Protein AF-A0A6G3MHG3-F1 (afdb_monomer)

Foldseek 3Di:
DDDDDPDPPVVPPPPDDPPCPDQDAPDPVRPPHGDCVVQLVVQVVLAPDPDDDDPVRSVFSSFAPHSNPADDDPPPGDTHGDDQEEEEEPVGVVVVVVVVVVVVDPDDPHHYYYHHDPPQDDDPDPVVSVVVVVD

Mean predicted aligned error: 10.4 Å

pLDDT: mean 82.33, std 21.04, range [28.72, 98.06]

Sequence (135 aa):
MRKHLKVNIIAYLFSNYNYFSSLMKMGKFNKDCFINYSAMEEKLKQLNLNKPLTLSEKILFGHLYDPTSQKIERGKSYLKLLPDRVAMQDATAQMALIQFISSGLPRTLVPSTVHCDHLIQAHSSAQEDLERAIV

Secondary structure (DSSP, 8-state):
-------SSSGGGSS---------BS-SS-TT-B--HHHHHHHHHT---SSPPPHHHHHHHHTBS-TTT----TTTPPP-B--S-EEEEHHHHHHHHHHHHHTT-SS-SS-EEEE--SS---SS-HHHHHHHHH-

Structure (mmCIF, N/CA/C/O backbone):
data_AF-A0A6G3MHG3-F1
#
_entry.id   AF-A0A6G3MHG3-F1
#
loop_
_atom_site.group_PDB
_atom_site.id
_atom_site.type_symbol
_atom_site.label_atom_id
_atom_site.label_alt_id
_atom_site.label_comp_id
_atom_site.label_asym_id
_atom_site.label_entity_id
_atom_site.label_seq_id
_atom_site.pdbx_PDB_ins_code
_atom_site.Cartn_x
_atom_site.Cartn_y
_atom_site.Cartn_z
_atom_site.occupancy
_atom_site.B_iso_or_equiv
_atom_site.auth_seq_id
_atom_site.auth_comp_id
_atom_site.auth_asym_id
_atom_site.auth_atom_id
_atom_site.pdbx_PDB_model_num
ATOM 1 N N . MET A 1 1 ? -18.099 44.716 37.386 1.00 40.22 1 MET A N 1
ATOM 2 C CA . MET A 1 1 ? -17.687 43.320 37.662 1.00 40.22 1 MET A CA 1
ATOM 3 C C . MET A 1 1 ? -17.526 42.577 36.338 1.00 40.22 1 MET A C 1
ATOM 5 O O . MET A 1 1 ? -18.498 42.419 35.617 1.00 40.22 1 MET A O 1
ATOM 9 N N . ARG A 1 2 ? -16.290 42.200 35.977 1.00 34.12 2 ARG A N 1
ATOM 10 C CA . ARG A 1 2 ? -15.963 41.330 34.830 1.00 34.12 2 ARG A CA 1
ATOM 11 C C . ARG A 1 2 ? -16.225 39.866 35.212 1.00 34.12 2 ARG A C 1
ATOM 13 O O . ARG A 1 2 ? -15.742 39.459 36.263 1.00 34.12 2 ARG A O 1
ATOM 20 N N . LYS A 1 3 ? -16.833 39.077 34.318 1.00 33.81 3 LYS A N 1
ATOM 21 C CA . LYS A 1 3 ? -16.191 37.935 33.623 1.00 33.81 3 LYS A CA 1
ATOM 22 C C . LYS A 1 3 ? -17.200 37.215 32.716 1.00 33.81 3 LYS A C 1
ATOM 24 O O . LYS A 1 3 ? -18.207 36.684 33.164 1.00 33.81 3 LYS A O 1
ATOM 29 N N . HIS A 1 4 ? -16.869 37.227 31.429 1.00 32.56 4 HIS A N 1
ATOM 30 C CA . HIS A 1 4 ? -17.484 36.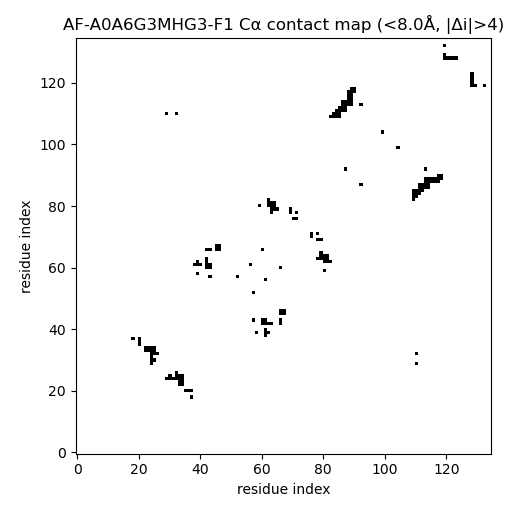476 30.343 1.00 32.56 4 HIS A CA 1
ATOM 31 C C . HIS A 1 4 ? -17.449 34.962 30.603 1.00 32.56 4 HIS A C 1
ATOM 33 O O . HIS A 1 4 ? -16.364 34.391 30.711 1.00 32.56 4 HIS A O 1
ATOM 39 N N . LEU A 1 5 ? -18.612 34.305 30.594 1.00 32.69 5 LEU A N 1
ATOM 40 C CA . LEU A 1 5 ? -18.713 32.864 30.368 1.00 32.69 5 LEU A CA 1
ATOM 41 C C . LEU A 1 5 ? -18.733 32.617 28.849 1.00 32.69 5 LEU A C 1
ATOM 43 O O . LEU A 1 5 ? -19.761 32.737 28.190 1.00 32.69 5 LEU A O 1
ATOM 47 N N . LYS A 1 6 ? -17.560 32.314 28.284 1.00 38.25 6 LYS A N 1
ATOM 48 C CA . LYS A 1 6 ? -17.418 31.691 26.962 1.00 38.25 6 LYS A CA 1
ATOM 49 C C . LYS A 1 6 ? -17.634 30.187 27.120 1.00 38.25 6 LYS A C 1
ATOM 51 O O . LYS A 1 6 ? -16.670 29.479 27.382 1.00 38.25 6 LYS A O 1
ATOM 56 N N . VAL A 1 7 ? -18.854 29.691 26.949 1.00 40.28 7 VAL A N 1
ATOM 57 C CA . VAL A 1 7 ? -19.097 28.259 26.710 1.00 40.28 7 VAL A CA 1
ATOM 58 C C . VAL A 1 7 ? -20.306 28.147 25.777 1.00 40.28 7 VAL A C 1
ATOM 60 O O . VAL A 1 7 ? -21.296 28.832 25.997 1.00 40.28 7 VAL A O 1
ATOM 63 N N . ASN A 1 8 ? -20.207 27.299 24.749 1.00 31.34 8 ASN A N 1
ATOM 64 C CA . ASN A 1 8 ? -21.258 26.923 23.780 1.00 31.34 8 ASN A CA 1
ATOM 65 C C . ASN A 1 8 ? -21.443 27.752 22.495 1.00 31.34 8 ASN A C 1
ATOM 67 O O . ASN A 1 8 ? -22.565 27.960 22.052 1.00 31.34 8 ASN A O 1
ATOM 71 N N . ILE A 1 9 ? -20.351 28.112 21.810 1.00 32.47 9 ILE A N 1
ATOM 72 C CA . ILE A 1 9 ? -20.407 28.452 20.364 1.00 32.47 9 ILE A CA 1
ATOM 73 C C . ILE A 1 9 ? -19.787 27.358 19.471 1.00 32.47 9 ILE A C 1
ATOM 75 O O . ILE A 1 9 ? -20.083 27.281 18.285 1.00 32.47 9 ILE A O 1
ATOM 79 N N . ILE A 1 10 ? -18.991 26.435 20.025 1.00 33.94 10 ILE A N 1
ATOM 80 C CA . ILE A 1 10 ? -18.266 25.436 19.214 1.00 33.94 10 ILE A CA 1
ATOM 81 C C . ILE A 1 10 ? -19.149 24.234 18.822 1.00 33.94 10 ILE A C 1
ATOM 83 O O . ILE A 1 10 ? -18.915 23.618 17.788 1.00 33.94 10 ILE A O 1
ATOM 87 N N . ALA A 1 11 ? -20.208 23.929 19.579 1.00 35.28 11 ALA A N 1
ATOM 88 C CA . ALA A 1 11 ? -21.063 22.770 19.295 1.00 35.28 11 ALA A CA 1
ATOM 89 C C . ALA A 1 11 ? -22.000 22.965 18.085 1.00 35.28 11 ALA A C 1
ATOM 91 O O . ALA A 1 11 ? -22.423 21.985 17.482 1.00 35.28 11 ALA A O 1
ATOM 92 N N . TYR A 1 12 ? -22.301 24.209 17.696 1.00 28.72 12 TYR A N 1
ATOM 93 C CA . TYR A 1 12 ? -23.284 24.492 16.639 1.00 28.72 12 TYR A CA 1
ATOM 94 C C . TYR A 1 12 ? -22.685 24.598 15.226 1.00 28.72 12 TYR A C 1
ATOM 96 O O . TYR A 1 12 ? -23.421 24.668 14.247 1.00 28.72 12 TYR A O 1
ATOM 104 N N . LEU A 1 13 ? -21.353 24.576 15.094 1.00 30.39 13 LEU A N 1
ATOM 105 C CA . LEU A 1 13 ? -20.668 24.705 13.799 1.00 30.39 13 LEU A CA 1
ATOM 106 C C . LEU A 1 13 ? -20.383 23.366 13.097 1.00 30.39 13 LEU A C 1
ATOM 108 O O . LEU A 1 13 ? -19.910 23.371 11.965 1.00 30.39 13 LEU A O 1
ATOM 112 N N . PHE A 1 14 ? -20.702 22.225 13.715 1.00 34.62 14 PHE A N 1
ATOM 113 C CA . PHE A 1 14 ? -20.425 20.898 13.141 1.00 34.62 14 PHE A CA 1
ATOM 114 C C . PHE A 1 14 ? -21.651 20.159 12.579 1.00 34.62 14 PHE A C 1
ATOM 116 O O . PHE A 1 14 ? -21.517 19.025 12.133 1.00 34.62 14 PHE A O 1
ATOM 123 N N . SER A 1 15 ? -22.835 20.783 12.538 1.00 32.59 15 SER A N 1
ATOM 124 C CA . SER A 1 15 ? -24.062 20.126 12.043 1.00 32.59 15 SER A CA 1
ATOM 125 C C . SER A 1 15 ? -24.250 20.190 10.515 1.00 32.59 15 SER A C 1
ATOM 127 O O . SER A 1 15 ? -25.228 19.649 10.012 1.00 32.59 15 SER A O 1
ATOM 129 N N . ASN A 1 16 ? -23.349 20.842 9.771 1.00 31.78 16 ASN A N 1
ATOM 130 C CA . ASN A 1 16 ? -23.466 21.057 8.320 1.00 31.78 16 ASN A CA 1
ATOM 131 C C . ASN A 1 16 ? -22.213 20.610 7.546 1.00 31.78 16 ASN A C 1
ATOM 133 O O . ASN A 1 16 ? -21.685 21.354 6.724 1.00 31.78 16 ASN A O 1
ATOM 137 N N . TYR A 1 17 ? -21.730 19.388 7.774 1.00 36.31 17 TYR A N 1
ATOM 138 C CA . TYR A 1 17 ? -20.911 18.715 6.764 1.00 36.31 17 TYR A CA 1
ATOM 139 C C . TYR A 1 17 ? -21.821 17.778 5.981 1.00 36.31 17 TYR A C 1
ATOM 141 O O . TYR A 1 17 ? -22.016 16.620 6.338 1.00 36.31 17 TYR A O 1
ATOM 149 N N . ASN A 1 18 ? -22.391 18.312 4.897 1.00 35.16 18 ASN A N 1
ATOM 150 C CA . ASN A 1 18 ? -22.779 17.485 3.764 1.00 35.16 18 ASN A CA 1
ATOM 151 C C . ASN A 1 18 ? -21.549 16.654 3.404 1.00 35.16 18 ASN A C 1
ATOM 153 O O . ASN A 1 18 ? -20.570 17.196 2.885 1.00 35.16 18 ASN A O 1
ATOM 157 N N . TYR A 1 19 ? -21.572 15.367 3.746 1.00 43.16 19 TYR A N 1
ATOM 158 C CA . TYR A 1 19 ? -20.564 14.418 3.313 1.00 43.16 19 TYR A CA 1
ATOM 159 C C . TYR A 1 19 ? -20.577 14.429 1.801 1.00 43.16 19 TYR A C 1
ATOM 161 O O . TYR A 1 19 ? -21.445 13.846 1.156 1.00 43.16 19 TYR A O 1
ATOM 169 N N . PHE A 1 20 ? -19.610 15.138 1.243 1.00 44.00 20 PHE A N 1
ATOM 170 C CA . PHE A 1 20 ? -19.283 15.093 -0.159 1.00 44.00 20 PHE A CA 1
ATOM 171 C C . PHE A 1 20 ? -18.701 13.696 -0.417 1.00 44.00 20 PHE A C 1
ATOM 173 O O . PHE A 1 20 ? -17.491 13.523 -0.555 1.00 44.00 20 PHE A O 1
ATOM 180 N N . SER A 1 21 ? -19.564 12.673 -0.447 1.00 48.91 21 SER A N 1
ATOM 181 C CA . SER A 1 21 ? -19.287 11.392 -1.093 1.00 48.91 21 SER A CA 1
ATOM 182 C C . SER A 1 21 ? -19.246 11.668 -2.592 1.00 48.91 21 SER A C 1
ATOM 184 O O . SER A 1 21 ? -20.151 11.366 -3.363 1.00 48.91 21 SER A O 1
ATOM 186 N N . SER A 1 22 ? -18.220 12.410 -2.994 1.00 60.16 22 SER A N 1
ATOM 187 C CA . SER A 1 22 ? -17.908 12.577 -4.395 1.00 60.16 22 SER A CA 1
ATOM 188 C C . SER A 1 22 ? -17.331 11.260 -4.865 1.00 60.16 22 SER A C 1
ATOM 190 O O . SER A 1 22 ? -16.405 10.727 -4.255 1.00 60.16 22 SER A O 1
ATOM 192 N N . LEU A 1 23 ? -17.881 10.743 -5.961 1.00 70.69 23 LEU A N 1
ATOM 193 C CA . LEU A 1 23 ? -17.315 9.648 -6.743 1.00 70.69 23 LEU A CA 1
ATOM 194 C C . LEU A 1 23 ? -16.001 10.118 -7.394 1.00 70.69 23 LEU A C 1
ATOM 196 O O . LEU A 1 23 ? -15.872 10.219 -8.613 1.00 70.69 23 LEU A O 1
ATOM 200 N N . MET A 1 24 ? -15.023 10.461 -6.560 1.00 81.81 24 MET A N 1
ATOM 201 C CA . MET A 1 24 ? -13.676 10.840 -6.947 1.00 81.81 24 MET A CA 1
ATOM 202 C C . MET A 1 24 ? -12.916 9.566 -7.263 1.00 81.81 24 MET A C 1
ATOM 204 O O . MET A 1 24 ? -12.718 8.706 -6.403 1.00 81.81 24 MET A O 1
ATOM 208 N N . LYS A 1 25 ? -12.494 9.438 -8.517 1.00 86.44 25 LYS A N 1
ATOM 209 C CA . LYS A 1 25 ? -11.663 8.318 -8.955 1.00 86.44 25 LYS A CA 1
ATOM 210 C C . LYS A 1 25 ? -10.311 8.378 -8.257 1.00 86.44 25 LYS A C 1
ATOM 212 O O . LYS A 1 25 ? -9.727 9.450 -8.126 1.00 86.44 25 LYS A O 1
ATOM 217 N N . MET A 1 26 ? -9.786 7.216 -7.880 1.00 85.88 26 MET A N 1
ATOM 218 C CA . MET A 1 26 ? -8.474 7.109 -7.236 1.00 85.88 26 MET A CA 1
ATOM 219 C C . MET A 1 26 ? -7.331 7.556 -8.159 1.00 85.88 26 MET A C 1
ATOM 221 O O . MET A 1 26 ? -6.305 8.046 -7.700 1.00 85.88 26 MET A O 1
ATOM 225 N N . GLY A 1 27 ? -7.495 7.399 -9.472 1.00 85.94 27 GLY A N 1
ATOM 226 C CA . GLY A 1 27 ? -6.536 7.888 -10.453 1.00 85.94 27 GLY A CA 1
ATOM 227 C C . GLY A 1 27 ? -7.059 7.763 -11.878 1.00 85.94 27 GLY A C 1
ATOM 228 O O . GLY A 1 27 ? -8.108 7.171 -12.124 1.00 85.94 27 GLY A O 1
ATOM 229 N N . LYS A 1 28 ? -6.299 8.294 -12.841 1.00 87.75 28 LYS A N 1
ATOM 230 C CA . LYS A 1 28 ? -6.680 8.307 -14.266 1.00 87.75 28 LYS A CA 1
ATOM 231 C C . LYS A 1 28 ? -6.862 6.901 -14.857 1.00 87.75 28 LYS A C 1
ATOM 233 O O . LYS A 1 28 ? -7.719 6.705 -15.717 1.00 87.75 28 LYS A O 1
ATOM 238 N N . PHE A 1 29 ? -6.064 5.942 -14.392 1.00 86.06 29 PHE A N 1
ATOM 239 C CA . PHE A 1 29 ? -6.024 4.575 -14.918 1.00 86.06 29 PHE A CA 1
ATOM 240 C C . PHE A 1 29 ? -7.051 3.634 -14.271 1.00 86.06 29 PHE A C 1
ATOM 242 O O . PHE A 1 29 ? -7.461 2.663 -14.896 1.00 86.06 29 PHE A O 1
ATOM 249 N N . ASN A 1 30 ? -7.534 3.952 -13.065 1.00 79.88 30 ASN A N 1
ATOM 250 C CA . ASN A 1 30 ? -8.475 3.112 -12.319 1.00 79.88 30 ASN A CA 1
ATOM 251 C C . ASN A 1 30 ? -9.874 3.724 -12.388 1.00 79.88 30 ASN A C 1
ATOM 253 O O . ASN A 1 30 ? -10.300 4.433 -11.476 1.00 79.88 30 ASN A O 1
ATOM 257 N N . LYS A 1 31 ? -10.572 3.493 -13.506 1.00 70.44 31 LYS A N 1
ATOM 258 C CA . LYS A 1 31 ? -11.873 4.128 -13.778 1.00 70.44 31 LYS A CA 1
ATOM 259 C C . LYS A 1 31 ? -12.982 3.677 -12.824 1.00 70.44 31 LYS A C 1
ATOM 261 O O . LYS A 1 31 ? -13.881 4.477 -12.576 1.00 70.44 31 LYS A O 1
ATOM 266 N N . ASP A 1 32 ? -12.853 2.474 -12.270 1.00 81.31 32 ASP A N 1
ATOM 267 C CA . ASP A 1 32 ? -13.869 1.823 -11.436 1.00 81.31 32 ASP A CA 1
ATOM 268 C C . ASP A 1 32 ? -13.501 1.809 -9.940 1.00 81.31 32 ASP A C 1
ATOM 270 O O . ASP A 1 32 ? -14.192 1.196 -9.131 1.00 81.31 32 ASP A O 1
ATOM 274 N N . CYS A 1 33 ? -12.409 2.481 -9.551 1.0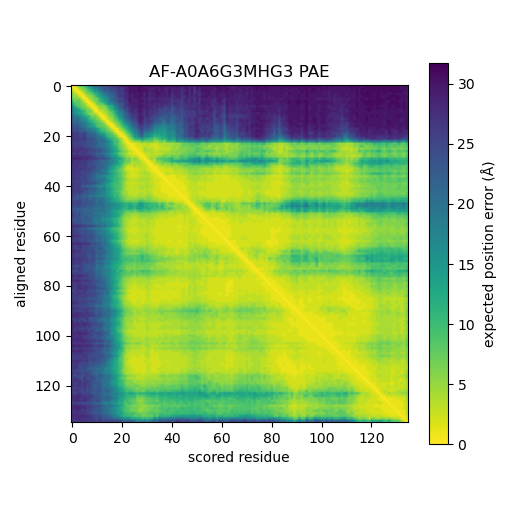0 83.19 33 CYS A N 1
ATOM 275 C CA . CYS A 1 33 ? -11.980 2.585 -8.156 1.00 83.19 33 CYS A CA 1
ATOM 276 C C . CYS A 1 33 ? -12.118 4.021 -7.655 1.00 83.19 33 CYS A C 1
ATOM 278 O O . CYS A 1 33 ? -11.548 4.951 -8.235 1.00 83.19 33 CYS A O 1
ATOM 280 N N . PHE A 1 34 ? -12.826 4.186 -6.541 1.00 88.25 34 PHE A N 1
ATOM 281 C CA . PHE A 1 34 ? -13.132 5.482 -5.944 1.00 88.25 34 PHE A CA 1
ATOM 282 C C . PHE A 1 34 ? -12.450 5.639 -4.588 1.00 88.25 34 PHE A C 1
ATOM 284 O O . PHE A 1 34 ? -12.239 4.663 -3.870 1.00 88.25 34 PHE A O 1
ATOM 291 N N . ILE A 1 35 ? -12.119 6.878 -4.238 1.00 88.56 35 ILE A N 1
ATOM 292 C CA . ILE A 1 35 ? -11.561 7.215 -2.929 1.00 88.56 35 ILE A CA 1
ATOM 293 C C . ILE A 1 35 ? -12.692 7.190 -1.898 1.00 88.56 35 ILE A C 1
ATOM 295 O O . ILE A 1 35 ? -13.698 7.877 -2.068 1.00 88.56 35 ILE A O 1
ATOM 299 N N . ASN A 1 3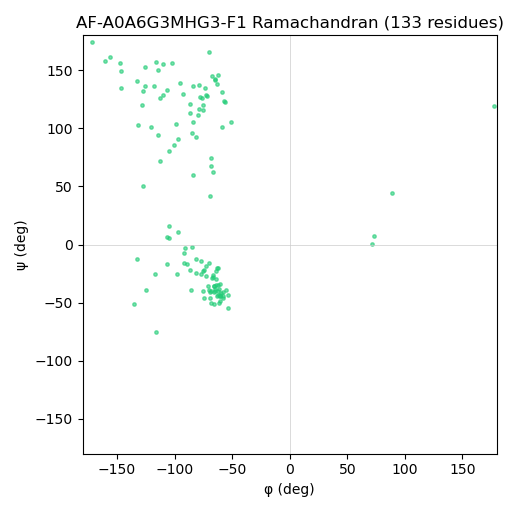6 ? -12.528 6.423 -0.817 1.00 88.38 36 ASN A N 1
ATOM 300 C CA . ASN A 1 36 ? -13.572 6.232 0.191 1.00 88.38 36 ASN A CA 1
ATOM 301 C C . ASN A 1 36 ? -13.205 6.852 1.549 1.00 88.38 36 ASN A C 1
ATOM 303 O O . ASN A 1 36 ? -12.936 6.156 2.529 1.00 88.38 36 ASN A O 1
ATOM 307 N N . TYR A 1 37 ? -13.225 8.185 1.620 1.00 90.44 37 TYR A N 1
ATOM 308 C CA . TYR A 1 37 ? -13.004 8.895 2.885 1.00 90.44 37 TYR A CA 1
ATOM 309 C C . TYR A 1 37 ? -14.132 8.677 3.903 1.00 90.44 37 TYR A C 1
ATOM 311 O O . TYR A 1 37 ? -13.864 8.678 5.102 1.00 90.44 37 TYR A O 1
ATOM 319 N N . SER A 1 38 ? -15.367 8.439 3.445 1.00 90.44 38 SER A N 1
ATOM 320 C CA . SER A 1 38 ? -16.507 8.137 4.321 1.00 90.44 38 SER A CA 1
ATOM 321 C C . SER A 1 38 ? -16.272 6.875 5.148 1.00 90.44 38 SER A C 1
ATOM 323 O O . SER A 1 38 ? -16.387 6.922 6.369 1.00 90.44 38 SER A O 1
ATOM 325 N N . ALA A 1 39 ? -15.846 5.777 4.515 1.00 87.81 39 ALA A N 1
ATOM 326 C CA . ALA A 1 39 ? -15.564 4.533 5.227 1.00 87.81 39 ALA A CA 1
ATOM 327 C C . ALA A 1 39 ? -14.371 4.674 6.180 1.00 87.81 39 ALA A C 1
ATOM 329 O O . ALA A 1 39 ? -14.375 4.100 7.269 1.00 87.81 39 ALA A O 1
ATOM 330 N N . MET A 1 40 ? -13.356 5.458 5.797 1.00 90.81 40 MET A N 1
ATOM 331 C CA . MET A 1 40 ? -12.230 5.759 6.680 1.00 90.81 40 MET A CA 1
ATOM 332 C C . MET A 1 40 ? -12.708 6.482 7.945 1.00 90.81 40 MET A C 1
ATOM 334 O O . MET A 1 40 ? -12.297 6.137 9.051 1.00 90.81 40 MET A O 1
ATOM 338 N N . GLU A 1 41 ? -13.602 7.462 7.806 1.00 91.31 41 GLU A N 1
ATOM 339 C CA . GLU A 1 41 ? -14.126 8.195 8.953 1.00 91.31 41 GLU A CA 1
ATOM 340 C C . GLU A 1 41 ? -15.035 7.339 9.842 1.00 91.31 41 GLU A C 1
ATOM 342 O O . GLU A 1 41 ? -14.930 7.407 11.067 1.00 91.31 41 GLU A O 1
ATOM 347 N N . GLU A 1 42 ? -15.889 6.501 9.254 1.00 91.56 42 GLU A N 1
ATOM 348 C CA . GLU A 1 42 ? -16.721 5.555 10.003 1.00 91.56 42 GLU A CA 1
ATOM 349 C C . GLU A 1 42 ? -15.871 4.616 10.862 1.00 91.56 42 GLU A C 1
ATOM 351 O O . GLU A 1 42 ? -16.142 4.451 12.053 1.00 91.56 42 GLU A O 1
ATOM 356 N N . LYS A 1 43 ? -14.783 4.077 10.301 1.00 91.00 43 LYS A N 1
ATOM 357 C CA . LYS A 1 43 ? -13.833 3.243 11.049 1.00 91.00 43 LYS A CA 1
ATOM 358 C C . LYS A 1 43 ? -13.164 4.011 12.184 1.00 91.00 43 LYS A C 1
ATOM 360 O O . LYS A 1 43 ? -13.016 3.474 13.277 1.00 91.00 43 LYS A O 1
ATOM 365 N N . LEU A 1 44 ? -12.796 5.274 11.963 1.00 91.44 44 LEU A N 1
ATOM 366 C CA . LEU A 1 44 ? -12.203 6.109 13.009 1.00 91.44 44 LEU A CA 1
ATOM 367 C C . LEU A 1 44 ? -13.179 6.416 14.148 1.00 91.44 44 LEU A C 1
ATOM 369 O O . LEU A 1 44 ? -12.756 6.457 15.300 1.00 91.44 44 LEU A O 1
ATOM 373 N N . LYS A 1 45 ? -14.472 6.591 13.852 1.00 90.00 45 LYS A N 1
ATOM 374 C CA . LYS A 1 45 ? -15.519 6.795 14.869 1.00 90.00 45 LYS A CA 1
ATOM 375 C C . LYS A 1 45 ? -15.752 5.560 15.738 1.00 90.00 45 LYS A C 1
ATOM 377 O O . LYS A 1 45 ? -16.148 5.703 16.888 1.00 90.00 45 LYS A O 1
ATOM 382 N N . GLN A 1 46 ? -15.497 4.366 15.206 1.00 88.88 46 GLN A N 1
ATOM 383 C CA . GLN A 1 46 ? -15.621 3.104 15.943 1.00 88.88 46 GLN A CA 1
ATOM 384 C C . GLN A 1 46 ? -14.448 2.855 16.909 1.00 88.88 46 GLN A C 1
ATOM 386 O O . GLN A 1 46 ? -14.542 1.992 17.781 1.00 88.88 46 GLN A O 1
ATOM 391 N N . LEU A 1 47 ? -13.347 3.604 16.787 1.00 86.31 47 LEU A N 1
ATOM 392 C CA . LEU A 1 47 ? -12.190 3.456 17.664 1.00 86.31 47 LEU A CA 1
ATOM 393 C C . LEU A 1 47 ? -12.418 4.155 19.004 1.00 86.31 47 LEU A C 1
ATOM 395 O O . LEU A 1 47 ? -12.357 5.378 19.113 1.00 86.31 47 LEU A O 1
ATOM 399 N N . ASN A 1 48 ? -12.539 3.362 20.064 1.00 77.44 48 ASN A N 1
ATOM 400 C CA . ASN A 1 48 ? -12.613 3.858 21.438 1.00 77.44 48 ASN A CA 1
ATOM 401 C C . ASN A 1 48 ? -11.220 4.113 22.030 1.00 77.44 48 ASN A C 1
ATOM 403 O O . ASN A 1 48 ? -10.818 3.520 23.032 1.00 77.44 48 ASN A O 1
ATOM 407 N N . LEU A 1 49 ? -10.451 4.997 21.397 1.00 77.88 49 LEU A N 1
ATOM 408 C CA . LEU A 1 49 ? -9.181 5.467 21.936 1.00 77.88 49 LEU A CA 1
ATOM 409 C C . LEU A 1 49 ? -9.427 6.823 22.603 1.00 77.88 49 LEU A C 1
ATOM 411 O O . LEU A 1 49 ? -9.552 7.834 21.922 1.00 77.88 49 LEU A O 1
ATOM 415 N N . ASN A 1 50 ? -9.474 6.855 23.940 1.00 81.38 50 ASN A N 1
ATOM 416 C CA . ASN A 1 50 ? -9.635 8.072 24.760 1.00 81.38 50 ASN A CA 1
ATOM 417 C C . ASN A 1 50 ? -8.394 8.993 24.721 1.00 81.38 50 ASN A C 1
ATOM 419 O O . ASN A 1 50 ? -7.930 9.494 25.743 1.00 81.38 50 ASN A O 1
ATOM 423 N N . LYS A 1 51 ? -7.797 9.175 23.543 1.00 87.06 51 LYS A N 1
ATOM 424 C CA . LYS A 1 51 ? -6.607 9.985 23.304 1.00 87.06 51 LYS A CA 1
ATOM 425 C C . LYS A 1 51 ? -6.685 10.628 21.915 1.00 87.06 51 LYS A C 1
ATOM 427 O O . LYS A 1 51 ? -7.230 10.021 20.993 1.00 87.06 51 LYS A O 1
ATOM 432 N N . PRO A 1 52 ? -6.103 11.821 21.725 1.00 90.62 52 PRO A N 1
ATOM 433 C CA . PRO A 1 52 ? -5.973 12.398 20.395 1.00 90.62 52 PRO A CA 1
ATOM 434 C C . PRO A 1 52 ? -5.074 11.520 19.511 1.00 90.62 52 PRO A C 1
ATOM 436 O O . PRO A 1 52 ? -4.034 11.029 19.955 1.00 90.62 52 PRO A O 1
ATOM 439 N N . LEU A 1 53 ? -5.482 11.337 18.255 1.00 92.19 53 LEU A N 1
ATOM 440 C CA . LEU A 1 53 ? -4.746 10.563 17.253 1.00 92.19 53 LEU A CA 1
ATOM 441 C C . LEU A 1 53 ? -3.866 11.470 16.394 1.00 92.19 53 LEU A C 1
ATOM 443 O O . LEU A 1 53 ? -4.308 12.536 15.951 1.00 92.19 53 LEU A O 1
ATOM 447 N N . THR A 1 54 ? -2.650 11.013 16.098 1.00 94.69 54 THR A N 1
ATOM 448 C CA . THR A 1 54 ? -1.793 11.655 15.090 1.00 94.69 54 THR A CA 1
ATOM 449 C C . THR A 1 54 ? -2.342 11.428 13.679 1.00 94.69 54 THR A C 1
ATOM 451 O O . THR A 1 54 ? -3.195 10.567 13.459 1.00 94.69 54 THR A O 1
ATOM 454 N N . LEU A 1 55 ? -1.850 12.179 12.688 1.00 95.69 55 LEU A N 1
ATOM 455 C CA . LEU A 1 55 ? -2.256 11.977 11.293 1.00 95.69 55 LEU A CA 1
ATOM 456 C C . LEU A 1 55 ? -1.960 10.548 10.815 1.00 95.69 55 LEU A C 1
ATOM 458 O O . LEU A 1 55 ? -2.835 9.901 10.247 1.00 95.69 55 LEU A O 1
ATOM 462 N N . SER A 1 56 ? -0.762 10.033 11.101 1.00 95.31 56 SER A N 1
ATOM 463 C CA . SER A 1 56 ? -0.381 8.667 10.732 1.00 95.31 56 SER A CA 1
ATOM 464 C C . SER A 1 56 ? -1.279 7.625 11.397 1.00 95.31 56 SER A C 1
ATOM 466 O O . SER A 1 56 ? -1.651 6.651 10.756 1.00 95.31 56 SER A O 1
ATOM 468 N N . GLU A 1 57 ? -1.679 7.839 12.656 1.00 93.50 57 GLU A N 1
ATOM 469 C CA . GLU A 1 57 ? -2.641 6.965 13.338 1.00 93.50 57 GLU A CA 1
ATOM 470 C C . GLU A 1 57 ? -4.025 7.020 12.695 1.00 93.50 57 GLU A C 1
ATOM 472 O O . GLU A 1 57 ? -4.645 5.979 12.519 1.00 93.50 57 GLU A O 1
ATOM 477 N N . LYS A 1 58 ? -4.502 8.203 12.296 1.00 94.12 58 LYS A N 1
ATOM 478 C CA . LYS A 1 58 ? -5.786 8.330 11.593 1.00 94.12 58 LYS A CA 1
ATOM 479 C C . LYS A 1 58 ? -5.772 7.596 10.254 1.00 94.12 58 LYS A C 1
ATOM 481 O O . LYS A 1 58 ? -6.721 6.888 9.941 1.00 94.12 58 LYS A O 1
ATOM 486 N N . ILE A 1 59 ? -4.691 7.726 9.487 1.00 94.62 59 ILE A N 1
ATOM 487 C CA . ILE A 1 59 ? -4.555 7.021 8.209 1.00 94.62 59 ILE A CA 1
ATOM 488 C C . ILE A 1 59 ? -4.470 5.512 8.459 1.00 94.62 59 ILE A C 1
ATOM 490 O O . ILE A 1 59 ? -5.261 4.767 7.896 1.00 94.62 59 ILE A O 1
ATOM 494 N N . LEU A 1 60 ? -3.583 5.042 9.342 1.00 94.06 60 LEU A N 1
ATOM 495 C CA . LEU A 1 60 ? -3.433 3.608 9.613 1.00 94.06 60 LEU A CA 1
ATOM 496 C C . LEU A 1 60 ? -4.716 2.985 10.167 1.00 94.06 60 LEU A C 1
ATOM 498 O O . LEU A 1 60 ? -5.185 1.977 9.646 1.00 94.06 60 LEU A O 1
ATOM 502 N N . PHE A 1 61 ? -5.308 3.581 11.203 1.00 93.06 61 PHE A N 1
ATOM 503 C CA . PHE A 1 61 ? -6.492 3.005 11.836 1.00 93.06 61 PHE A CA 1
ATOM 504 C C . PHE A 1 61 ? -7.747 3.135 10.972 1.00 93.06 61 PHE A C 1
ATOM 506 O O . PHE A 1 61 ? -8.620 2.273 11.024 1.00 93.06 61 PHE A O 1
ATOM 513 N N . GLY A 1 62 ? -7.798 4.145 10.104 1.00 93.69 62 GLY A N 1
ATOM 514 C CA . GLY A 1 62 ? -8.818 4.260 9.070 1.00 93.69 62 GLY A CA 1
ATOM 515 C C . GLY A 1 62 ? -8.793 3.120 8.040 1.00 93.69 62 GLY A C 1
ATOM 516 O O . GLY A 1 62 ? -9.811 2.853 7.411 1.00 93.69 62 GLY A O 1
ATOM 517 N N . HIS A 1 63 ? -7.678 2.394 7.907 1.00 94.81 63 HIS A N 1
ATOM 518 C CA . HIS A 1 63 ? -7.539 1.246 6.998 1.00 94.81 63 HIS A CA 1
ATOM 519 C C . HIS A 1 63 ? -7.564 -0.107 7.720 1.00 94.81 63 HIS A C 1
ATOM 521 O O . HIS A 1 63 ? -7.194 -1.124 7.135 1.00 94.81 63 HIS A O 1
ATOM 527 N N . LEU A 1 64 ? -8.013 -0.165 8.976 1.00 94.69 64 LEU A N 1
ATOM 528 C CA . LEU A 1 64 ? -8.183 -1.441 9.674 1.00 94.69 64 LEU A CA 1
ATOM 529 C C . LEU A 1 64 ? -9.226 -2.327 8.985 1.00 94.69 64 LEU A C 1
ATOM 531 O O . LEU A 1 64 ? -10.221 -1.838 8.437 1.00 94.69 64 LEU A O 1
ATOM 535 N N . TYR A 1 65 ? -8.983 -3.637 9.030 1.00 92.50 65 TYR A N 1
ATOM 536 C CA . TYR A 1 65 ? -9.955 -4.646 8.612 1.00 92.50 65 TYR A CA 1
ATOM 537 C C . TYR A 1 65 ? -11.150 -4.687 9.575 1.00 92.50 65 TYR A C 1
ATOM 539 O O . TYR A 1 65 ? -12.289 -4.575 9.135 1.00 92.50 65 TYR A O 1
ATOM 547 N N . ASP A 1 66 ? -10.875 -4.772 10.881 1.00 90.62 66 ASP A N 1
ATOM 548 C CA . ASP A 1 66 ? -11.874 -4.722 11.953 1.00 90.62 66 ASP A CA 1
ATOM 549 C C . ASP A 1 66 ? -11.412 -3.730 13.038 1.00 90.62 66 ASP A C 1
ATOM 551 O O . ASP A 1 66 ? -10.509 -4.049 13.817 1.00 90.62 66 ASP A O 1
ATOM 555 N N . PRO A 1 67 ? -11.970 -2.507 13.088 1.00 88.12 67 PRO A N 1
ATOM 556 C CA . PRO A 1 67 ? -11.582 -1.508 14.082 1.00 88.12 67 PRO A CA 1
ATOM 557 C C . PRO A 1 67 ? -12.101 -1.826 15.493 1.00 88.12 67 PRO A C 1
ATOM 559 O O . PRO A 1 67 ? -11.571 -1.281 16.458 1.00 88.12 67 PRO A O 1
ATOM 562 N N . THR A 1 68 ? -13.111 -2.691 15.637 1.00 88.19 68 THR A N 1
ATOM 563 C CA . THR A 1 68 ? -13.750 -2.976 16.931 1.00 88.19 68 THR A CA 1
ATOM 564 C C . THR A 1 68 ? -13.015 -4.053 17.722 1.00 88.19 68 THR A C 1
ATOM 566 O O . THR A 1 68 ? -12.863 -3.932 18.937 1.00 88.19 68 THR A O 1
ATOM 569 N N . SER A 1 69 ? -12.517 -5.089 17.041 1.00 87.75 69 SER A N 1
ATOM 570 C CA . SER A 1 69 ? -11.844 -6.223 17.683 1.00 87.75 69 SER A CA 1
ATOM 571 C C . SER A 1 69 ? -10.324 -6.052 17.793 1.00 87.75 69 SER A C 1
ATOM 573 O O . SER A 1 69 ? -9.655 -6.819 18.491 1.00 87.75 69 SER A O 1
ATOM 575 N N . GLN A 1 70 ? -9.738 -5.109 17.052 1.00 85.50 70 GLN A N 1
ATOM 576 C CA . GLN A 1 70 ? -8.290 -4.980 16.939 1.00 85.50 70 GLN A CA 1
ATOM 577 C C . GLN A 1 70 ? -7.687 -4.362 18.206 1.00 85.50 70 GLN A C 1
ATOM 579 O O . GLN A 1 70 ? -7.930 -3.205 18.545 1.00 85.50 70 GLN A O 1
ATOM 584 N N . LYS A 1 71 ? -6.787 -5.101 18.865 1.00 88.06 71 LYS A N 1
ATOM 585 C CA . LYS A 1 71 ? -5.925 -4.535 19.909 1.00 88.06 71 LYS A CA 1
ATOM 586 C C . LYS A 1 71 ? -4.875 -3.621 19.269 1.00 88.06 71 LYS A C 1
ATOM 588 O O . LYS A 1 71 ? -4.167 -4.032 18.346 1.00 88.06 71 LYS A O 1
ATOM 593 N N . ILE A 1 72 ? -4.778 -2.390 19.772 1.00 90.00 72 ILE A N 1
ATOM 594 C CA . ILE A 1 72 ? -3.879 -1.353 19.254 1.00 90.00 72 ILE A CA 1
ATOM 595 C C . ILE A 1 72 ? -2.912 -0.919 20.357 1.00 90.00 72 ILE A C 1
ATOM 597 O O . ILE A 1 72 ? -3.233 -0.105 21.221 1.00 90.00 72 ILE A O 1
ATOM 601 N N . GLU A 1 73 ? -1.691 -1.437 20.294 1.00 90.12 73 GLU A N 1
ATOM 602 C CA . GLU A 1 73 ? -0.574 -1.034 21.144 1.00 90.12 73 GLU A CA 1
ATOM 603 C C . GLU A 1 73 ? 0.638 -0.691 20.272 1.00 90.12 73 GLU A C 1
A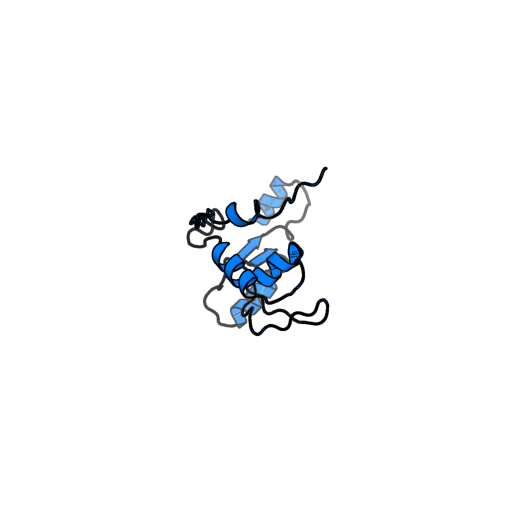TOM 605 O O . GLU A 1 73 ? 1.133 -1.527 19.509 1.00 90.12 73 GLU A O 1
ATOM 610 N N . ARG A 1 74 ? 1.107 0.560 20.371 1.00 89.31 74 ARG A N 1
ATOM 611 C CA . ARG A 1 74 ? 2.228 1.064 19.566 1.00 89.31 74 ARG A CA 1
ATOM 612 C C . ARG A 1 74 ? 3.475 0.213 19.811 1.00 89.31 74 ARG A C 1
ATOM 614 O O . ARG A 1 74 ? 3.832 -0.044 20.955 1.00 89.31 74 ARG A O 1
ATOM 621 N N . GLY A 1 75 ? 4.125 -0.215 18.731 1.00 92.00 75 GLY A N 1
ATOM 622 C CA . GLY A 1 75 ? 5.352 -1.015 18.788 1.00 92.00 75 GLY A CA 1
ATOM 623 C C . GLY A 1 75 ? 5.175 -2.462 19.261 1.00 92.00 75 GLY A C 1
ATOM 624 O O . GLY A 1 75 ? 6.169 -3.173 19.336 1.00 92.00 75 GLY A O 1
ATOM 625 N N . LYS A 1 76 ? 3.948 -2.912 19.570 1.00 93.81 76 LYS A N 1
ATOM 626 C CA . LYS A 1 76 ? 3.690 -4.299 19.998 1.00 93.81 76 LYS A CA 1
ATOM 627 C C . LYS A 1 76 ? 2.644 -5.018 19.159 1.00 93.81 76 LYS A C 1
ATOM 629 O O . LYS A 1 76 ? 2.770 -6.209 18.910 1.00 93.81 76 LYS A O 1
ATOM 634 N N . SER A 1 77 ? 1.585 -4.321 18.756 1.00 92.50 77 SER A N 1
ATOM 635 C CA . SER A 1 77 ? 0.477 -4.947 18.032 1.00 92.50 77 SER A CA 1
ATOM 636 C C . SER A 1 77 ? 0.762 -5.048 16.538 1.00 92.50 77 SER A C 1
ATOM 638 O O . SER A 1 77 ? 1.187 -4.074 15.919 1.00 92.50 77 SER A O 1
ATOM 640 N N . TYR A 1 78 ? 0.447 -6.203 15.951 1.00 94.00 78 TYR A N 1
ATOM 641 C CA . TYR A 1 78 ? 0.380 -6.372 14.502 1.00 94.00 78 TYR A CA 1
ATOM 642 C C . TYR A 1 78 ? -1.013 -5.972 14.007 1.00 94.00 78 TYR A C 1
ATOM 644 O O . TYR A 1 78 ? -2.020 -6.529 14.456 1.00 94.00 78 TYR A O 1
ATOM 652 N N . LEU A 1 79 ? -1.082 -4.987 13.114 1.00 94.06 79 LEU A N 1
ATOM 653 C CA . LEU A 1 79 ? -2.346 -4.449 12.614 1.00 94.06 79 LEU A CA 1
ATOM 654 C C . LEU A 1 79 ? -2.763 -5.169 11.333 1.00 94.06 79 LEU A C 1
ATOM 656 O O . LEU A 1 79 ? -1.985 -5.255 10.385 1.00 94.06 79 LEU A O 1
ATOM 660 N N . LYS A 1 80 ? -4.011 -5.642 11.286 1.00 95.06 80 LYS A N 1
ATOM 661 C CA . LYS A 1 80 ? -4.616 -6.153 10.053 1.00 95.06 80 LYS A CA 1
ATOM 662 C C . LYS A 1 80 ? -5.180 -4.983 9.257 1.00 95.06 80 LYS A C 1
ATOM 664 O O . LYS A 1 80 ? -6.203 -4.408 9.631 1.00 95.06 80 LYS A O 1
ATOM 669 N N . LEU A 1 81 ? -4.484 -4.625 8.187 1.00 94.88 81 LEU A N 1
ATOM 670 C CA . LEU A 1 81 ? -4.798 -3.471 7.352 1.00 94.88 81 LEU A CA 1
ATOM 671 C C . LEU A 1 81 ? -5.315 -3.910 5.983 1.00 94.88 81 LEU A C 1
ATOM 673 O O . LEU A 1 81 ? -4.988 -4.992 5.499 1.00 94.88 81 LEU A O 1
ATOM 677 N N . LEU A 1 82 ? -6.085 -3.027 5.359 1.00 94.56 82 LEU A N 1
ATOM 678 C CA . LEU A 1 82 ? -6.539 -3.123 3.980 1.00 94.56 82 LEU A CA 1
ATOM 679 C C . LEU A 1 82 ? -5.909 -1.976 3.179 1.00 94.56 82 LEU A C 1
ATOM 681 O O . LEU A 1 82 ? -6.439 -0.867 3.201 1.00 94.56 82 LEU A O 1
ATOM 685 N N . PRO A 1 83 ? -4.760 -2.201 2.520 1.00 94.88 83 PRO A N 1
ATOM 686 C CA . PRO A 1 83 ? -4.166 -1.207 1.633 1.00 94.88 83 PRO A CA 1
ATOM 687 C C . PRO A 1 83 ? -5.059 -0.941 0.416 1.00 94.88 83 PRO A C 1
ATOM 689 O O . PRO A 1 83 ? -5.606 -1.879 -0.160 1.00 94.88 83 PRO A O 1
ATOM 692 N N . ASP A 1 84 ? -5.131 0.312 -0.032 1.00 93.31 84 ASP A N 1
ATOM 693 C CA . ASP A 1 84 ? -5.966 0.694 -1.183 1.00 93.31 84 ASP A CA 1
ATOM 694 C C . ASP A 1 84 ? -5.356 0.322 -2.543 1.00 93.31 84 ASP A C 1
ATOM 696 O O . ASP A 1 84 ? -6.064 0.175 -3.541 1.00 93.31 84 ASP A O 1
ATOM 700 N N . ARG A 1 85 ? -4.025 0.204 -2.617 1.00 95.06 85 ARG A N 1
ATOM 701 C CA . ARG A 1 85 ? -3.297 -0.146 -3.842 1.00 95.06 85 ARG A CA 1
ATOM 702 C C . ARG A 1 85 ? -1.935 -0.756 -3.555 1.00 95.06 85 ARG A C 1
ATOM 704 O O . ARG A 1 85 ? -1.358 -0.536 -2.493 1.00 95.06 85 ARG A O 1
ATOM 711 N N . VAL A 1 86 ? -1.393 -1.439 -4.559 1.00 96.56 86 VAL A N 1
ATOM 712 C CA . VAL A 1 86 ? -0.025 -1.966 -4.552 1.00 96.56 86 VAL A CA 1
ATOM 713 C C . VAL A 1 86 ? 0.774 -1.318 -5.683 1.00 96.56 86 VAL A C 1
ATOM 715 O O . VAL A 1 86 ? 0.289 -1.153 -6.804 1.00 96.56 86 VAL A O 1
ATOM 718 N N . ALA A 1 87 ? 2.009 -0.926 -5.395 1.00 96.69 87 ALA A N 1
ATOM 719 C CA . ALA A 1 87 ? 2.969 -0.487 -6.396 1.00 96.69 87 ALA A CA 1
ATOM 720 C C . ALA A 1 87 ? 4.251 -1.294 -6.212 1.00 96.69 87 ALA A C 1
ATOM 722 O O . ALA A 1 87 ? 4.722 -1.450 -5.088 1.00 96.69 87 ALA A O 1
ATOM 723 N N . MET A 1 88 ? 4.779 -1.820 -7.308 1.00 97.88 88 MET A N 1
ATOM 724 C CA . MET A 1 88 ? 6.030 -2.567 -7.339 1.00 97.88 88 MET A CA 1
ATOM 725 C C . MET A 1 88 ? 6.957 -1.933 -8.373 1.00 97.88 88 MET A C 1
ATOM 727 O O . MET A 1 88 ? 6.481 -1.342 -9.344 1.00 97.88 88 MET A O 1
ATOM 731 N N . GLN A 1 89 ? 8.258 -2.085 -8.165 1.00 96.25 89 GLN A N 1
ATOM 732 C CA . GLN A 1 89 ? 9.282 -1.764 -9.157 1.00 96.25 89 GLN A CA 1
ATOM 733 C C . GLN A 1 89 ? 9.793 -3.051 -9.817 1.00 96.25 89 GLN A C 1
ATOM 735 O O . GLN A 1 89 ? 9.650 -4.123 -9.234 1.00 96.25 89 GLN A O 1
ATOM 740 N N . ASP A 1 90 ? 10.331 -2.975 -11.027 1.00 94.19 90 ASP A N 1
ATOM 741 C CA . ASP A 1 90 ? 10.771 -4.112 -11.849 1.00 94.19 90 ASP A CA 1
ATOM 742 C C . ASP A 1 90 ? 11.761 -5.064 -11.158 1.00 94.19 90 ASP A C 1
ATOM 744 O O . ASP A 1 90 ? 11.558 -6.279 -11.203 1.00 94.19 90 ASP A O 1
ATOM 748 N N . ALA A 1 91 ? 12.768 -4.555 -10.451 1.00 93.00 91 ALA A N 1
ATOM 749 C CA . ALA A 1 91 ? 13.733 -5.376 -9.710 1.00 93.00 91 ALA A CA 1
ATOM 750 C C . ALA A 1 91 ? 13.123 -6.240 -8.574 1.00 93.00 91 ALA A C 1
ATOM 752 O O . ALA A 1 91 ? 13.726 -7.225 -8.155 1.00 93.00 91 ALA A O 1
ATOM 753 N N . THR A 1 92 ? 11.927 -5.920 -8.071 1.00 94.75 92 THR A N 1
ATOM 754 C CA . THR A 1 92 ? 11.226 -6.652 -6.989 1.00 94.75 92 THR A CA 1
ATOM 755 C C . THR A 1 92 ? 9.907 -7.269 -7.442 1.00 94.75 92 THR A C 1
ATOM 757 O O . THR A 1 92 ? 9.467 -8.280 -6.887 1.00 94.75 92 THR A O 1
ATOM 760 N N . ALA A 1 93 ? 9.285 -6.704 -8.477 1.00 96.31 93 ALA A N 1
ATOM 761 C CA . ALA A 1 93 ? 8.017 -7.149 -9.032 1.00 96.31 93 ALA A CA 1
ATOM 762 C C . ALA A 1 93 ? 8.123 -8.566 -9.586 1.00 96.31 93 ALA A C 1
ATOM 764 O O . ALA A 1 93 ? 7.170 -9.326 -9.455 1.00 96.31 93 ALA A O 1
ATOM 765 N N . GLN A 1 94 ? 9.273 -8.942 -10.157 1.00 95.00 94 GLN A N 1
ATOM 766 C CA . GLN A 1 94 ? 9.478 -10.269 -10.744 1.00 95.00 94 GLN A CA 1
ATOM 767 C C . GLN A 1 94 ? 9.139 -11.388 -9.750 1.00 95.00 94 GLN A C 1
ATOM 769 O O . GLN A 1 94 ? 8.274 -12.221 -10.022 1.00 95.00 94 GLN A O 1
ATOM 774 N N . MET A 1 95 ? 9.749 -11.375 -8.561 1.00 97.56 95 MET A N 1
ATOM 775 C CA . MET A 1 95 ? 9.480 -12.399 -7.549 1.00 97.56 95 MET A CA 1
ATOM 776 C C . MET A 1 95 ? 8.070 -12.263 -6.962 1.00 97.56 95 MET A C 1
ATOM 778 O O . MET A 1 95 ? 7.391 -13.269 -6.768 1.00 97.56 95 MET A O 1
ATOM 782 N N . ALA A 1 96 ? 7.591 -11.038 -6.726 1.00 97.12 96 ALA A N 1
ATOM 783 C CA . ALA A 1 96 ? 6.239 -10.815 -6.212 1.00 97.12 96 ALA A CA 1
ATOM 784 C C . ALA A 1 96 ? 5.156 -11.383 -7.151 1.00 97.12 96 ALA A C 1
ATOM 786 O O . ALA A 1 96 ? 4.212 -12.026 -6.691 1.00 97.12 96 ALA A O 1
ATOM 787 N N . LEU A 1 97 ? 5.318 -11.211 -8.465 1.00 96.62 97 LEU A N 1
ATOM 788 C CA . LEU A 1 97 ? 4.421 -11.761 -9.480 1.00 96.62 97 LEU A CA 1
ATOM 789 C C . LEU A 1 97 ? 4.505 -13.286 -9.554 1.00 96.62 97 LEU A C 1
ATOM 791 O O . LEU A 1 97 ? 3.466 -13.930 -9.650 1.00 96.62 97 LEU A O 1
ATOM 795 N N . ILE A 1 98 ? 5.696 -13.881 -9.446 1.00 97.69 98 ILE A N 1
ATOM 796 C CA . ILE A 1 98 ? 5.849 -15.347 -9.407 1.00 97.69 98 ILE A CA 1
ATOM 797 C C . ILE A 1 98 ? 5.107 -15.936 -8.201 1.00 97.69 98 ILE A C 1
ATOM 799 O O . ILE A 1 98 ? 4.370 -16.914 -8.343 1.00 97.69 98 ILE A O 1
ATOM 803 N N . GLN A 1 99 ? 5.238 -15.320 -7.023 1.00 98.06 99 GLN A N 1
ATOM 804 C CA . GLN A 1 99 ? 4.506 -15.744 -5.825 1.00 98.06 99 GLN A CA 1
ATOM 805 C C . GLN A 1 99 ? 2.992 -15.556 -5.996 1.00 98.06 99 GLN A C 1
ATOM 807 O O . GLN A 1 99 ? 2.209 -16.422 -5.607 1.00 98.06 99 GLN A O 1
ATOM 812 N N . PHE A 1 100 ? 2.567 -14.465 -6.641 1.00 97.69 100 PHE A N 1
ATOM 813 C CA . PHE A 1 100 ? 1.160 -14.240 -6.960 1.00 97.69 100 PHE A CA 1
ATOM 814 C C . PHE A 1 100 ? 0.607 -15.301 -7.926 1.00 97.69 100 PHE A C 1
ATOM 816 O O . PHE A 1 100 ? -0.457 -15.856 -7.666 1.00 97.69 100 PHE A O 1
ATOM 823 N N . ILE A 1 101 ? 1.341 -15.662 -8.982 1.00 97.12 101 ILE A N 1
ATOM 824 C CA . ILE A 1 101 ? 0.970 -16.748 -9.907 1.00 97.12 101 ILE A CA 1
ATOM 825 C C . ILE A 1 101 ? 0.870 -18.078 -9.152 1.00 97.12 101 ILE A C 1
ATOM 827 O O . ILE A 1 101 ? -0.099 -18.818 -9.315 1.00 97.12 101 ILE A O 1
ATOM 831 N N . SER A 1 102 ? 1.829 -18.344 -8.263 1.00 97.88 102 SER A N 1
ATOM 832 C CA . SER A 1 102 ? 1.868 -19.561 -7.442 1.00 97.88 102 SER A CA 1
ATOM 833 C C . SER A 1 102 ? 0.691 -19.660 -6.466 1.00 97.88 102 SER A C 1
ATOM 835 O O . SER A 1 102 ? 0.317 -20.760 -6.070 1.00 97.88 102 SER A O 1
ATOM 837 N N . SER A 1 103 ? 0.067 -18.531 -6.106 1.00 97.50 103 SER A N 1
ATOM 838 C CA . SER A 1 103 ? -1.138 -18.511 -5.267 1.00 97.50 103 SER A CA 1
ATOM 839 C C . SER A 1 103 ? -2.393 -19.050 -5.969 1.00 97.50 103 SER A C 1
ATOM 841 O O . SER A 1 103 ? -3.384 -19.340 -5.302 1.00 97.50 103 SER A O 1
ATOM 843 N N . GLY A 1 104 ? -2.379 -19.165 -7.304 1.00 97.06 104 GLY A N 1
ATOM 844 C CA . GLY A 1 104 ? -3.526 -19.619 -8.097 1.00 97.06 104 GLY A CA 1
ATOM 845 C C . GLY A 1 104 ? -4.671 -18.604 -8.213 1.00 97.06 104 GLY A C 1
ATOM 846 O O . GLY A 1 104 ? -5.731 -18.937 -8.742 1.00 97.06 104 GLY A O 1
ATOM 847 N N . LEU A 1 105 ? -4.493 -17.368 -7.731 1.00 96.81 105 LEU A N 1
ATOM 848 C CA . LEU A 1 105 ? -5.503 -16.317 -7.850 1.00 96.81 105 LEU A CA 1
ATOM 849 C C . LEU A 1 105 ? -5.586 -15.788 -9.296 1.00 96.81 105 LEU A C 1
ATOM 851 O O . LEU A 1 105 ? -4.558 -15.465 -9.889 1.00 96.81 105 LEU A O 1
ATOM 855 N N . PRO A 1 106 ? -6.796 -15.615 -9.865 1.00 96.56 106 PRO A N 1
ATOM 856 C CA . PRO A 1 106 ? -6.951 -15.223 -11.268 1.00 96.56 106 PRO A CA 1
ATOM 857 C C . PRO A 1 106 ? -6.656 -13.739 -11.531 1.00 96.56 106 PRO A C 1
ATOM 859 O O . PRO A 1 106 ? -6.398 -13.358 -12.670 1.00 96.56 106 PRO A O 1
ATOM 862 N N . ARG A 1 107 ? -6.749 -12.876 -10.507 1.00 95.56 107 ARG A N 1
ATOM 863 C CA . ARG A 1 107 ? -6.521 -11.426 -10.621 1.00 95.56 107 ARG A CA 1
ATOM 864 C C . ARG A 1 107 ? -6.219 -10.779 -9.272 1.00 95.56 107 ARG A C 1
ATOM 866 O O . ARG A 1 107 ? -6.626 -11.295 -8.231 1.00 95.56 107 ARG A O 1
ATOM 873 N N . THR A 1 108 ? -5.574 -9.615 -9.292 1.00 94.88 108 THR A N 1
ATOM 874 C CA . THR A 1 108 ? -5.308 -8.819 -8.086 1.00 94.88 108 THR A CA 1
ATOM 875 C C . THR A 1 108 ? -6.599 -8.266 -7.478 1.00 94.88 108 THR A C 1
ATOM 877 O O . THR A 1 108 ? -7.520 -7.883 -8.202 1.00 94.88 108 THR A O 1
ATOM 880 N N . LEU A 1 109 ? -6.659 -8.185 -6.145 1.00 93.44 109 LEU A N 1
ATOM 881 C CA . LEU A 1 109 ? -7.825 -7.653 -5.428 1.00 93.44 109 LEU A CA 1
ATOM 882 C C . LEU A 1 109 ? -7.914 -6.123 -5.496 1.00 93.44 109 LEU A C 1
ATOM 884 O O . LEU A 1 109 ? -9.000 -5.573 -5.648 1.00 93.44 109 LEU A O 1
ATOM 888 N N . VAL A 1 110 ? -6.769 -5.449 -5.384 1.00 93.19 110 VAL A N 1
ATOM 889 C CA . VAL A 1 110 ? -6.661 -3.985 -5.401 1.00 93.19 110 VAL A CA 1
ATOM 890 C C . VAL A 1 110 ? -5.861 -3.520 -6.616 1.00 93.1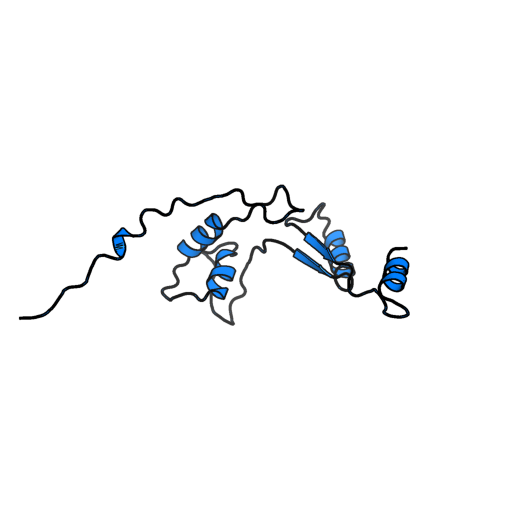9 110 VAL A C 1
ATOM 892 O O . VAL A 1 110 ? -5.056 -4.297 -7.151 1.00 93.19 110 VAL A O 1
ATOM 895 N N . PRO A 1 111 ? -6.032 -2.264 -7.064 1.00 94.81 111 PRO A N 1
ATOM 896 C CA . PRO A 1 111 ? -5.273 -1.739 -8.186 1.00 94.81 111 PRO A CA 1
ATOM 897 C C . PRO A 1 111 ? -3.770 -1.844 -7.951 1.00 94.81 111 PRO A C 1
ATOM 899 O O . PRO A 1 111 ? -3.236 -1.319 -6.973 1.00 94.81 111 PRO A O 1
ATOM 902 N N . SER A 1 112 ? -3.100 -2.523 -8.873 1.00 95.19 112 SER A N 1
ATOM 903 C CA . SER A 1 112 ? -1.693 -2.888 -8.761 1.00 95.19 112 SER A CA 1
ATOM 904 C C . SER A 1 112 ? -0.934 -2.392 -9.987 1.00 95.19 112 SER A C 1
ATOM 906 O O . SER A 1 112 ? -1.435 -2.501 -11.103 1.00 95.19 112 SER A O 1
ATOM 908 N N . THR A 1 113 ? 0.247 -1.807 -9.797 1.00 96.38 113 THR A N 1
ATOM 909 C CA . THR A 1 113 ? 1.082 -1.293 -10.901 1.00 96.38 113 THR A CA 1
ATOM 910 C C . THR A 1 113 ? 2.521 -1.757 -10.748 1.00 96.38 113 THR A C 1
ATOM 912 O O . THR A 1 113 ? 3.044 -1.707 -9.634 1.00 96.38 113 THR A O 1
ATOM 915 N N . VAL A 1 114 ? 3.162 -2.113 -11.859 1.00 96.62 114 VAL A N 1
ATOM 916 C CA . VAL A 1 114 ? 4.611 -2.336 -11.942 1.00 96.62 114 VAL A CA 1
ATOM 917 C C . VAL A 1 114 ? 5.234 -1.165 -12.693 1.00 96.62 114 VAL A C 1
ATOM 919 O O . VAL A 1 114 ? 4.704 -0.754 -13.723 1.00 96.62 114 VAL A O 1
ATOM 922 N N . HIS A 1 115 ? 6.318 -0.618 -12.153 1.00 95.88 115 HIS A N 1
ATOM 923 C CA . HIS A 1 115 ? 7.103 0.453 -12.766 1.00 95.88 115 HIS A CA 1
ATOM 924 C C . HIS A 1 115 ? 8.451 -0.130 -13.198 1.00 95.88 115 HIS A C 1
ATOM 926 O O . HIS A 1 115 ? 9.090 -0.812 -12.403 1.00 95.88 115 HIS A O 1
ATOM 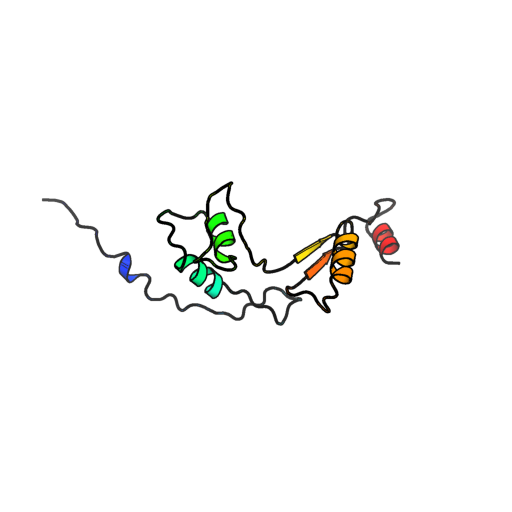932 N N . CYS A 1 116 ? 8.839 0.081 -14.458 1.00 93.44 116 CYS A N 1
ATOM 933 C CA . CYS A 1 116 ? 10.094 -0.427 -15.018 1.00 93.44 116 CYS A CA 1
ATOM 934 C C . CYS A 1 116 ? 11.134 0.691 -15.051 1.00 93.44 116 CYS A C 1
ATOM 936 O O . CYS A 1 116 ? 11.236 1.418 -16.038 1.00 93.44 116 CYS A O 1
ATOM 938 N N . ASP A 1 117 ? 11.827 0.872 -13.934 1.00 91.38 117 ASP A N 1
ATOM 939 C CA . ASP A 1 117 ? 12.722 2.000 -13.685 1.00 91.38 117 ASP A CA 1
ATOM 940 C C . ASP A 1 117 ? 14.092 1.604 -13.109 1.00 91.38 117 ASP A C 1
ATOM 942 O O . ASP A 1 117 ? 14.993 2.441 -13.126 1.00 91.38 117 ASP A O 1
ATOM 946 N N . HIS A 1 118 ? 14.304 0.366 -12.636 1.00 92.75 118 HIS A N 1
ATOM 947 C CA . HIS A 1 118 ? 15.581 -0.028 -12.017 1.00 92.75 118 HIS A CA 1
ATOM 948 C C . HIS A 1 118 ? 16.526 -0.761 -12.971 1.00 92.75 118 HIS A C 1
ATOM 950 O O . HIS A 1 118 ? 17.734 -0.755 -12.739 1.00 92.75 118 HIS A O 1
ATOM 956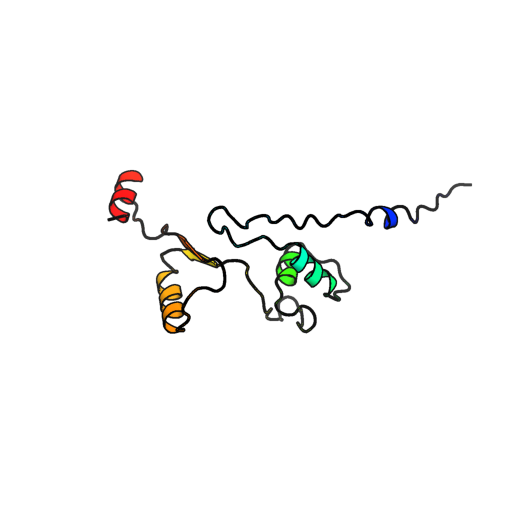 N N . LEU A 1 119 ? 16.010 -1.421 -14.014 1.00 90.88 119 LEU A N 1
ATOM 957 C CA . LEU A 1 119 ? 16.819 -2.299 -14.874 1.00 90.88 119 LEU A CA 1
ATOM 958 C C . LEU A 1 119 ? 17.315 -1.63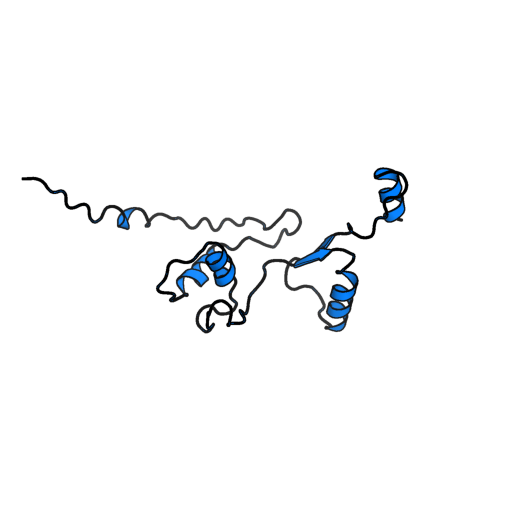4 -16.169 1.00 90.88 119 LEU A C 1
ATOM 960 O O . LEU A 1 119 ? 17.870 -2.310 -17.033 1.00 90.88 119 LEU A O 1
ATOM 964 N N . ILE A 1 120 ? 17.165 -0.313 -16.296 1.00 91.44 120 ILE A N 1
ATOM 965 C CA . ILE A 1 120 ? 17.735 0.460 -17.406 1.00 91.44 120 ILE A CA 1
ATOM 966 C C . ILE A 1 120 ? 19.167 0.856 -17.043 1.00 91.44 120 ILE A C 1
ATOM 968 O O . ILE A 1 120 ? 19.401 1.648 -16.129 1.00 91.44 120 ILE A O 1
ATOM 972 N N . GLN A 1 121 ? 20.140 0.305 -17.765 1.00 92.3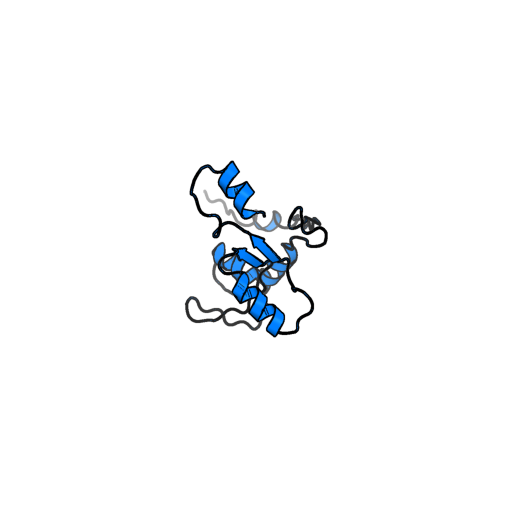1 121 GLN A N 1
ATOM 973 C CA . GLN A 1 121 ? 21.544 0.641 -17.563 1.00 92.31 121 GLN A CA 1
ATOM 974 C C . GLN A 1 121 ? 21.874 1.994 -18.203 1.00 92.31 121 GLN A C 1
ATOM 976 O O . GLN A 1 121 ? 21.672 2.180 -19.399 1.00 92.31 121 GLN A O 1
ATOM 981 N N . ALA A 1 122 ? 22.465 2.902 -17.426 1.00 93.31 122 ALA A N 1
ATOM 982 C CA . ALA A 1 122 ? 23.065 4.118 -17.963 1.00 93.31 122 ALA A CA 1
ATOM 983 C C . ALA A 1 122 ? 24.401 3.785 -18.648 1.00 93.31 122 ALA A C 1
ATOM 985 O O . ALA A 1 122 ? 25.338 3.329 -17.987 1.00 93.31 122 ALA A O 1
ATOM 986 N N . HIS A 1 123 ? 24.485 4.002 -19.959 1.00 93.38 123 HIS A N 1
ATOM 987 C CA . HIS A 1 123 ? 25.665 3.690 -20.764 1.00 93.38 123 HIS A CA 1
ATOM 988 C C . HIS A 1 123 ? 26.025 4.813 -21.742 1.00 93.38 123 HIS A C 1
ATOM 990 O O . HIS A 1 123 ? 27.179 5.238 -21.762 1.00 93.38 123 HIS A O 1
ATOM 996 N N . SER A 1 124 ? 25.068 5.285 -22.546 1.00 93.38 124 SER A N 1
ATOM 997 C CA . SER A 1 124 ? 25.319 6.285 -23.592 1.00 93.38 124 SER A CA 1
ATOM 998 C C . SER A 1 124 ? 24.565 7.589 -23.327 1.00 93.38 124 SER A C 1
ATOM 1000 O O . SER A 1 124 ? 25.160 8.586 -22.917 1.00 93.38 124 SER A O 1
ATOM 1002 N N . SER A 1 125 ? 23.253 7.600 -23.553 1.00 93.81 125 SER A N 1
ATOM 1003 C CA . SER A 1 125 ? 22.384 8.753 -23.322 1.00 93.81 125 SER A CA 1
ATOM 1004 C C . SER A 1 125 ? 20.996 8.285 -22.905 1.00 93.81 125 SER A C 1
ATOM 1006 O O . SER A 1 125 ? 20.585 7.180 -23.240 1.00 93.81 125 SER A O 1
ATOM 1008 N N . ALA A 1 126 ? 20.244 9.139 -22.205 1.00 90.56 126 ALA A N 1
ATOM 1009 C CA . ALA A 1 126 ? 18.937 8.761 -21.667 1.00 90.56 126 ALA A CA 1
ATOM 1010 C C . ALA A 1 126 ? 17.967 8.236 -22.739 1.00 90.56 126 ALA A C 1
ATOM 1012 O O . ALA A 1 126 ? 17.230 7.290 -22.482 1.00 90.56 126 ALA A O 1
ATOM 1013 N N . GLN A 1 127 ? 17.970 8.837 -23.933 1.00 93.50 127 GLN A N 1
ATOM 1014 C CA . GLN A 1 127 ? 17.085 8.410 -25.010 1.00 93.50 127 GLN A CA 1
ATOM 1015 C C . GLN A 1 127 ? 17.552 7.096 -25.645 1.00 93.50 127 GLN A C 1
ATOM 1017 O O . GLN A 1 127 ? 16.746 6.183 -25.784 1.00 93.50 127 GLN A O 1
ATOM 1022 N N . GLU A 1 128 ? 18.843 6.962 -25.955 1.00 93.69 128 GLU A N 1
ATOM 1023 C CA . GLU A 1 128 ? 19.393 5.731 -26.542 1.00 93.69 128 GLU A CA 1
ATOM 1024 C C . GLU A 1 128 ? 19.303 4.537 -25.581 1.00 93.69 128 GLU A C 1
ATOM 1026 O O . GLU A 1 128 ? 18.984 3.423 -25.996 1.00 93.69 128 GLU A O 1
ATOM 1031 N N . ASP A 1 129 ? 19.564 4.758 -24.291 1.00 91.56 129 ASP A N 1
ATOM 1032 C CA . ASP A 1 129 ? 19.519 3.710 -23.271 1.00 91.56 129 ASP A CA 1
ATOM 1033 C C . ASP A 1 129 ? 18.071 3.268 -22.994 1.00 91.56 129 ASP A C 1
ATOM 1035 O O . ASP A 1 129 ? 17.817 2.076 -22.814 1.00 91.56 129 ASP A O 1
ATOM 1039 N N . LEU A 1 130 ? 17.103 4.196 -23.034 1.00 90.94 130 LEU A N 1
ATOM 1040 C CA . LEU A 1 130 ? 15.678 3.868 -22.935 1.00 90.94 130 LEU A CA 1
ATOM 1041 C C . LEU A 1 130 ? 15.179 3.122 -24.178 1.00 90.94 130 LEU A C 1
ATOM 1043 O O . LEU A 1 130 ? 14.493 2.113 -24.039 1.00 90.94 130 LEU A O 1
ATOM 1047 N N . GLU A 1 131 ? 15.533 3.584 -25.381 1.00 91.69 131 GLU A N 1
ATOM 1048 C CA . GLU A 1 131 ? 15.185 2.902 -26.634 1.00 91.69 131 GLU A CA 1
ATOM 1049 C C . GLU A 1 131 ? 15.734 1.473 -26.649 1.00 91.69 131 GLU A C 1
ATOM 1051 O O . GLU A 1 131 ? 15.011 0.547 -27.008 1.00 91.69 131 GLU A O 1
ATOM 1056 N N . ARG A 1 132 ? 16.968 1.262 -26.171 1.00 90.44 132 ARG A N 1
ATOM 1057 C CA . ARG A 1 132 ? 17.564 -0.075 -26.040 1.00 90.44 132 ARG A CA 1
ATOM 1058 C C . ARG A 1 132 ? 16.818 -0.969 -25.045 1.00 90.44 132 ARG A C 1
ATOM 1060 O O . ARG A 1 132 ? 16.759 -2.173 -25.263 1.00 90.44 132 ARG A O 1
ATOM 1067 N N . ALA A 1 133 ? 16.282 -0.411 -23.962 1.00 87.12 133 ALA A N 1
ATOM 1068 C CA . ALA A 1 133 ? 15.635 -1.173 -22.892 1.00 87.12 133 ALA A CA 1
ATOM 1069 C C . ALA A 1 133 ? 14.178 -1.585 -23.187 1.00 87.12 133 ALA A C 1
ATOM 1071 O O . ALA A 1 133 ? 13.613 -2.388 -22.447 1.00 87.12 133 ALA A O 1
ATOM 1072 N N . ILE A 1 134 ? 13.555 -1.025 -24.230 1.00 83.94 134 ILE A N 1
ATOM 1073 C CA . ILE A 1 134 ? 12.165 -1.329 -24.624 1.00 83.94 134 ILE A CA 1
ATOM 1074 C C . ILE A 1 134 ? 12.086 -2.520 -25.603 1.00 83.94 134 ILE A C 1
ATOM 1076 O O . ILE A 1 134 ? 11.003 -3.080 -25.787 1.00 83.94 134 ILE A O 1
ATOM 1080 N N . VAL A 1 135 ? 13.208 -2.892 -26.230 1.00 55.88 135 VAL A N 1
ATOM 1081 C CA . VAL A 1 135 ? 13.301 -3.922 -27.284 1.00 55.88 135 VAL A CA 1
ATOM 1082 C C . VAL A 1 135 ? 13.425 -5.330 -26.712 1.00 55.88 135 VAL A C 1
ATOM 1084 O O . VAL A 1 135 ? 14.237 -5.527 -25.782 1.00 55.88 135 VAL A O 1
#

Solvent-accessible surface area (backbone atoms only — not comparable to full-atom values): 8933 Å² total; per-residue (Å²): 136,92,80,87,83,88,79,84,73,75,77,74,74,69,82,76,71,78,78,78,80,53,89,42,55,69,44,92,87,40,82,90,42,60,57,61,66,66,62,26,49,54,35,48,71,56,44,89,62,99,59,91,73,53,70,68,50,50,56,53,49,26,27,38,72,53,48,78,81,55,71,86,44,90,98,72,50,82,78,62,65,55,76,80,57,48,79,37,43,46,87,56,35,59,61,55,49,51,54,46,58,73,67,67,60,94,68,79,93,47,62,68,48,79,42,88,74,71,84,62,66,90,82,83,45,78,67,61,30,49,60,59,66,76,109

Radius of gyration: 23.26 Å; Cα contacts (8 Å, |Δi|>4): 100; chains: 1; bounding box: 50×63×65 Å

Organism: Henneguya salminicola (NCBI:txid69463)

InterPro domains:
  IPR015931 Aconitase/3-isopropylmalate dehydratase large subunit, alpha/beta/alpha, subdomain 1/3 [G3DSA:3.30.499.10] (22-135)
  IPR036008 Aconitase, iron-sulfur domain [SSF53732] (37-131)
  IPR050926 Aconitase/IPM Isomerase [PTHR43160] (25-134)

Nearest PDB structures (foldseek):
  1nit-assembly1_A  TM=9.892E-01  e=6.094E-11  Bos taurus
  7acn-assembly1_A  TM=9.882E-01  e=6.515E-11  Sus scrofa
  1fgh-assembly1_A  TM=9.882E-01  e=1.041E-10  Bos taurus
  1c97-assembly1_A  TM=9.884E-01  e=3.036E-10  Bos taurus
  1c96-assembly1_A  TM=9.896E-01  e=4.535E-10  Bos taurus